Protein AF-A0A6A4EKQ7-F1 (afdb_monomer_lite)

pLDDT: mean 71.99, std 11.79, range [39.44, 92.56]

Radius of gyration: 34.81 Å; chains: 1; bounding box: 47×63×86 Å

Structure (mmCIF, N/CA/C/O backbone):
data_AF-A0A6A4EKQ7-F1
#
_entry.id   AF-A0A6A4EKQ7-F1
#
loop_
_atom_site.group_PDB
_atom_site.id
_atom_site.type_symbol
_atom_site.label_atom_id
_atom_site.label_alt_id
_atom_site.label_comp_id
_atom_site.label_asym_id
_atom_site.label_entity_id
_atom_site.label_seq_id
_atom_site.pdbx_PDB_ins_code
_atom_site.Cartn_x
_atom_site.Cartn_y
_atom_site.Cartn_z
_atom_site.occupancy
_atom_site.B_iso_or_equiv
_atom_site.auth_seq_id
_atom_site.auth_comp_id
_atom_site.auth_asym_id
_atom_site.auth_atom_id
_atom_site.pdbx_PDB_model_num
ATOM 1 N N . MET A 1 1 ? -14.534 32.050 13.304 1.00 39.44 1 MET A N 1
ATOM 2 C CA . MET A 1 1 ? -14.499 32.635 14.660 1.00 39.44 1 MET A CA 1
ATOM 3 C C . MET A 1 1 ? -13.058 32.589 15.136 1.00 39.44 1 MET A C 1
ATOM 5 O O . MET A 1 1 ? -12.556 31.514 15.428 1.00 39.44 1 MET A O 1
ATOM 9 N N . SER A 1 2 ? -12.363 33.721 15.062 1.00 47.56 2 SER A N 1
ATOM 10 C CA . SER A 1 2 ? -10.956 33.872 15.442 1.00 47.56 2 SER A CA 1
ATOM 11 C C . SER A 1 2 ? -10.826 33.882 16.966 1.00 47.56 2 SER A C 1
ATOM 13 O O . SER A 1 2 ? -11.254 34.838 17.610 1.00 47.56 2 SER A O 1
ATOM 15 N N . GLY A 1 3 ? -10.262 32.824 17.548 1.00 56.47 3 GLY A N 1
ATOM 16 C CA . GLY A 1 3 ? -9.860 32.819 18.955 1.00 56.47 3 GLY A CA 1
ATOM 17 C C . GLY A 1 3 ? -8.590 33.647 19.123 1.00 56.47 3 GLY A C 1
ATOM 18 O O . GLY A 1 3 ? -7.497 33.109 19.001 1.00 56.47 3 GLY A O 1
ATOM 19 N N . GLY A 1 4 ? -8.733 34.959 19.313 1.00 63.91 4 GLY A N 1
ATOM 20 C CA . GLY A 1 4 ? -7.606 35.851 19.578 1.00 63.91 4 GLY A CA 1
ATOM 21 C C . GLY A 1 4 ? -7.206 35.791 21.049 1.00 63.91 4 GLY A C 1
ATOM 22 O O . GLY A 1 4 ? -8.045 35.993 21.925 1.00 63.91 4 GLY A O 1
ATOM 23 N N . TYR A 1 5 ? -5.936 35.504 21.316 1.00 72.00 5 TYR A N 1
ATOM 24 C CA . TYR A 1 5 ? -5.303 35.732 22.615 1.00 72.00 5 TYR A CA 1
ATOM 25 C C . TYR A 1 5 ? -5.123 37.242 22.836 1.00 72.00 5 TYR A C 1
ATOM 27 O O . TYR A 1 5 ? -4.868 37.985 21.886 1.00 72.00 5 TYR A O 1
ATOM 35 N N . ARG A 1 6 ? -5.295 37.700 24.081 1.00 79.69 6 ARG A N 1
ATOM 36 C CA . ARG A 1 6 ? -4.985 39.084 24.468 1.00 79.69 6 ARG A CA 1
ATOM 37 C C . ARG A 1 6 ? -3.474 39.227 24.583 1.00 79.69 6 ARG A C 1
ATOM 39 O O . ARG A 1 6 ? -2.830 38.301 25.067 1.00 79.69 6 ARG A O 1
ATOM 46 N N . LEU A 1 7 ? -2.943 40.349 24.111 1.00 82.25 7 LEU A N 1
ATOM 47 C CA . LEU A 1 7 ? -1.526 40.673 24.207 1.00 82.25 7 LEU A CA 1
ATOM 48 C C . LEU A 1 7 ? -1.330 41.829 25.191 1.00 82.25 7 LEU A C 1
ATOM 50 O O . LEU A 1 7 ? -2.193 42.709 25.256 1.00 82.25 7 LEU A O 1
ATOM 54 N N . ASP A 1 8 ? -0.235 41.814 25.939 1.00 83.62 8 ASP A N 1
ATOM 55 C CA . ASP A 1 8 ? 0.185 42.901 26.820 1.00 83.62 8 ASP A CA 1
ATOM 56 C C . ASP A 1 8 ? 0.928 44.008 26.046 1.00 83.62 8 ASP A C 1
ATOM 58 O O . ASP A 1 8 ? 0.951 44.049 24.812 1.00 83.62 8 ASP A O 1
ATOM 62 N N . SER A 1 9 ? 1.461 44.989 26.777 1.00 85.31 9 SER A N 1
ATOM 63 C CA . SER A 1 9 ? 2.084 46.186 26.188 1.00 85.31 9 SER A CA 1
ATOM 64 C C . SER A 1 9 ? 3.439 45.897 25.530 1.00 85.31 9 SER A C 1
ATOM 66 O O . SER A 1 9 ? 3.904 46.684 24.707 1.00 85.31 9 SER A O 1
ATOM 68 N N . ASP A 1 10 ? 4.054 44.778 25.889 1.00 87.00 10 ASP A N 1
ATOM 69 C CA . ASP A 1 10 ? 5.262 44.187 25.328 1.00 87.00 10 ASP A CA 1
ATOM 70 C C . ASP A 1 10 ? 4.970 43.241 24.150 1.00 87.00 10 ASP A C 1
ATOM 72 O O . ASP A 1 10 ? 5.880 42.917 23.386 1.00 87.00 10 ASP A O 1
ATOM 76 N N . GLY A 1 11 ? 3.696 42.911 23.912 1.00 82.25 11 GLY A N 1
ATOM 77 C CA . GLY A 1 11 ? 3.247 42.098 22.783 1.00 82.25 11 GLY A CA 1
ATOM 78 C C . GLY A 1 11 ? 3.276 40.595 23.054 1.00 82.25 11 GLY A C 1
ATOM 79 O O . GLY A 1 11 ? 3.077 39.811 22.122 1.00 82.25 11 GLY A O 1
ATOM 80 N N . ASP A 1 12 ? 3.484 40.200 24.305 1.00 83.25 12 ASP A N 1
ATOM 81 C CA . ASP A 1 12 ? 3.359 38.839 24.795 1.00 83.25 12 ASP A CA 1
ATOM 82 C C . ASP A 1 12 ? 1.903 38.529 25.158 1.00 83.25 12 ASP A C 1
ATOM 84 O O . ASP A 1 12 ? 1.052 39.405 25.273 1.00 83.25 12 ASP A O 1
ATOM 88 N N . VAL A 1 13 ? 1.559 37.245 25.275 1.00 82.50 13 VAL A N 1
ATOM 89 C CA . VAL A 1 13 ? 0.184 36.830 25.591 1.00 82.50 13 VAL A CA 1
ATOM 90 C C . VAL A 1 13 ? -0.130 37.089 27.064 1.00 82.50 13 VAL A C 1
ATOM 92 O O . VAL A 1 13 ? 0.513 36.513 27.942 1.00 82.50 13 VAL A O 1
ATOM 95 N N . GLU A 1 14 ? -1.197 37.847 27.338 1.00 78.00 14 GLU A N 1
ATOM 96 C CA . GLU A 1 14 ? -1.715 38.055 28.693 1.00 78.00 14 GLU A CA 1
ATOM 97 C C . GLU A 1 14 ? -2.136 36.710 29.317 1.00 78.00 14 GLU A C 1
ATOM 99 O O . GLU A 1 14 ? -3.164 36.116 28.972 1.00 78.00 14 GLU A O 1
ATOM 104 N N . MET A 1 15 ? -1.363 36.231 30.295 1.00 75.94 15 MET A N 1
ATOM 105 C CA . MET A 1 15 ? -1.654 35.012 31.054 1.00 75.94 15 MET A CA 1
ATOM 106 C C . MET A 1 15 ? -2.659 35.313 32.174 1.00 75.94 15 MET A C 1
ATOM 108 O O . MET A 1 15 ? -2.297 35.466 33.337 1.00 75.94 15 MET A O 1
ATOM 112 N N . SER A 1 16 ? -3.951 35.400 31.842 1.00 69.94 16 SER A N 1
ATOM 113 C CA . SER A 1 16 ? -5.014 35.719 32.817 1.0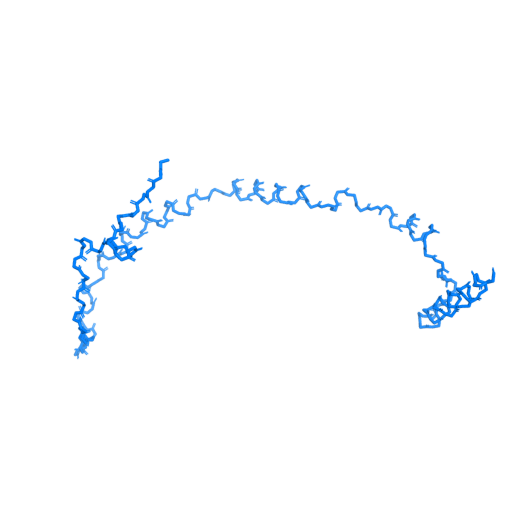0 69.94 16 SER A CA 1
ATOM 114 C C . SER A 1 16 ? -5.268 34.623 33.869 1.00 69.94 16 SER A C 1
ATOM 116 O O . SER A 1 16 ? -6.055 34.832 34.792 1.00 69.94 16 SER A O 1
ATOM 118 N N . PHE A 1 17 ? -4.639 33.450 33.737 1.00 68.31 17 PHE A N 1
ATOM 119 C CA . PHE A 1 17 ? -4.817 32.316 34.642 1.00 68.31 17 PHE A CA 1
ATOM 120 C C . PHE A 1 17 ? -3.519 32.019 35.402 1.00 68.31 17 PHE A C 1
A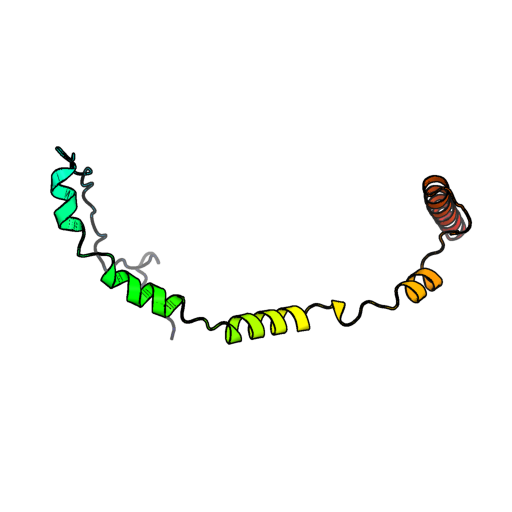TOM 122 O O . PHE A 1 17 ? -2.482 31.831 34.762 1.00 68.31 17 PHE A O 1
ATOM 129 N N . PRO A 1 18 ? -3.551 31.923 36.747 1.00 72.06 18 PRO A N 1
ATOM 130 C CA . PRO A 1 18 ? -2.387 31.477 37.502 1.00 72.06 18 PRO A CA 1
ATOM 131 C C . PRO A 1 18 ? -2.016 30.061 37.048 1.00 72.06 18 PRO A C 1
ATOM 133 O O . PRO A 1 18 ? -2.882 29.187 36.937 1.00 72.06 18 PRO A O 1
ATOM 136 N N . GLN A 1 19 ? -0.733 29.836 36.760 1.00 69.94 19 GLN A N 1
ATOM 137 C CA . GLN A 1 19 ? -0.252 28.514 36.367 1.00 69.94 19 GLN A CA 1
ATOM 138 C C . GLN A 1 19 ? -0.564 27.508 37.490 1.00 69.94 19 GLN A C 1
ATOM 140 O O . GLN A 1 19 ? -0.271 27.794 38.655 1.00 69.94 19 GLN A O 1
ATOM 145 N N . PRO A 1 20 ? -1.170 26.344 37.186 1.00 74.25 20 PRO A N 1
ATOM 146 C CA . PRO A 1 20 ? -1.439 25.338 38.201 1.00 74.25 20 PRO A CA 1
ATOM 147 C C . PRO A 1 20 ? -0.116 24.827 38.774 1.00 74.25 20 PRO A C 1
ATOM 149 O O . PRO A 1 20 ? 0.718 24.271 38.058 1.00 74.25 20 PRO A O 1
ATOM 152 N N . VAL A 1 21 ? 0.067 25.012 40.079 1.00 76.50 21 VAL A N 1
ATOM 153 C CA . VAL A 1 21 ? 1.211 24.470 40.811 1.00 76.50 21 VAL A CA 1
ATOM 154 C C . VAL A 1 21 ? 0.909 23.012 41.136 1.00 76.50 21 VAL A C 1
ATOM 156 O O . VAL A 1 21 ? -0.009 22.712 41.898 1.00 76.50 21 VAL A O 1
ATOM 159 N N . TYR A 1 22 ? 1.671 22.099 40.540 1.00 69.44 22 TYR A N 1
ATOM 160 C CA . TYR A 1 22 ? 1.609 20.681 40.873 1.00 69.44 22 TYR A CA 1
ATOM 161 C C . TYR A 1 22 ? 2.616 20.382 41.978 1.00 69.44 22 TYR A C 1
ATOM 163 O O . TYR A 1 22 ? 3.824 20.509 41.785 1.00 69.44 22 TYR A O 1
ATOM 171 N N . GLU A 1 23 ? 2.127 19.944 43.131 1.00 74.88 23 GLU A N 1
ATOM 172 C CA . GLU A 1 23 ? 2.988 19.331 44.135 1.00 74.88 23 GLU A CA 1
ATOM 173 C C . GLU A 1 23 ? 3.382 17.927 43.667 1.00 74.88 23 GLU A C 1
ATOM 175 O O . GLU A 1 23 ? 2.539 17.127 43.244 1.00 74.88 23 GLU A O 1
ATOM 180 N N . PHE A 1 24 ? 4.677 17.612 43.735 1.00 63.78 24 PHE A N 1
ATOM 181 C CA . PHE A 1 24 ? 5.175 16.282 43.403 1.00 63.78 24 PHE A CA 1
ATOM 182 C C . PHE A 1 24 ? 4.753 15.291 44.495 1.00 63.78 24 PHE A C 1
ATOM 184 O O . PHE A 1 24 ? 5.455 15.067 45.482 1.00 63.78 24 PHE A O 1
ATOM 191 N N . ILE A 1 25 ? 3.578 14.689 44.325 1.00 71.81 25 ILE A N 1
ATOM 192 C CA . ILE A 1 25 ? 3.117 13.603 45.184 1.00 71.81 25 ILE A CA 1
ATOM 193 C C . ILE A 1 25 ? 3.924 12.342 44.877 1.00 71.81 25 ILE A C 1
ATOM 195 O O . ILE A 1 25 ? 3.795 11.720 43.822 1.00 71.81 25 ILE A O 1
ATOM 199 N N . THR A 1 26 ? 4.786 11.950 45.815 1.00 68.38 26 THR A N 1
ATOM 200 C CA . THR A 1 26 ? 5.488 10.667 45.717 1.00 68.38 26 THR A CA 1
ATOM 201 C C . THR A 1 26 ? 4.480 9.520 45.706 1.00 68.38 26 THR A C 1
ATOM 203 O O . THR A 1 26 ? 3.503 9.519 46.459 1.00 68.38 26 THR A O 1
ATOM 206 N N . ALA A 1 27 ? 4.709 8.535 44.832 1.00 68.88 27 ALA A N 1
ATOM 207 C CA . ALA A 1 27 ? 3.835 7.375 44.726 1.00 68.88 27 ALA A CA 1
ATOM 208 C C . ALA A 1 27 ? 3.697 6.693 46.106 1.00 68.88 27 ALA A C 1
ATOM 210 O O . ALA A 1 27 ? 4.714 6.380 46.738 1.00 68.88 27 ALA A O 1
ATOM 211 N N . PRO A 1 28 ? 2.468 6.458 46.603 1.00 67.44 28 PRO A N 1
ATOM 212 C CA . PRO A 1 28 ? 2.270 5.878 47.921 1.00 67.44 28 PRO A CA 1
ATOM 213 C C . PRO A 1 28 ? 2.891 4.480 47.974 1.00 67.44 28 PRO A C 1
ATOM 215 O O . PRO A 1 28 ? 2.596 3.612 47.152 1.00 67.44 28 PRO A O 1
ATOM 218 N N . LYS A 1 29 ? 3.755 4.246 48.966 1.00 72.19 29 LYS A N 1
ATOM 219 C CA . LYS A 1 29 ? 4.395 2.941 49.170 1.00 72.19 29 LYS A CA 1
ATOM 220 C C . LYS A 1 29 ? 3.338 1.925 49.613 1.00 72.19 29 LYS A C 1
ATOM 222 O O . LYS A 1 29 ? 2.833 1.986 50.736 1.00 72.19 29 LYS A O 1
ATOM 227 N N . LEU A 1 30 ? 2.991 0.992 48.729 1.00 64.00 30 LEU A N 1
ATOM 228 C CA . LEU A 1 30 ? 2.021 -0.068 49.005 1.00 64.00 30 LEU A CA 1
ATOM 229 C C . LEU A 1 30 ? 2.625 -1.087 49.983 1.00 64.00 30 LEU A C 1
ATOM 231 O O . LEU A 1 30 ? 3.570 -1.792 49.647 1.00 64.00 30 LEU A O 1
ATOM 235 N N . LYS A 1 31 ? 2.078 -1.169 51.204 1.00 66.50 31 LYS A N 1
ATOM 236 C CA . LYS A 1 31 ? 2.549 -2.102 52.250 1.00 66.50 31 LYS A CA 1
ATOM 237 C C . LYS A 1 31 ? 2.058 -3.542 52.057 1.00 66.50 31 LYS A C 1
ATOM 239 O O . LYS A 1 31 ? 2.676 -4.466 52.568 1.00 66.50 31 LYS A O 1
ATOM 244 N N . SER A 1 32 ? 0.956 -3.747 51.336 1.00 61.06 32 SER A N 1
ATOM 245 C CA . SER A 1 32 ? 0.463 -5.074 50.962 1.00 61.06 32 SER A CA 1
ATOM 246 C C . SER A 1 32 ? -0.533 -4.980 49.808 1.00 61.06 32 SER A C 1
ATOM 248 O O . SER A 1 32 ? -1.356 -4.064 49.733 1.00 61.06 32 SER A O 1
ATOM 250 N N . TRP A 1 33 ? -0.474 -5.959 48.905 1.00 58.38 33 TRP A N 1
ATOM 251 C CA . TRP A 1 33 ? -1.348 -6.048 47.729 1.00 58.38 33 TRP A CA 1
ATOM 252 C C . TRP A 1 33 ? -2.812 -6.370 48.075 1.00 58.38 33 TRP A C 1
ATOM 254 O O . TRP A 1 33 ? -3.692 -6.304 47.221 1.00 58.38 33 TRP A O 1
ATOM 264 N N . THR A 1 34 ? -3.113 -6.642 49.345 1.00 53.84 34 THR A N 1
ATOM 265 C CA . THR A 1 34 ? -4.431 -7.088 49.811 1.00 53.84 34 THR A CA 1
ATOM 266 C C . THR A 1 34 ? -5.492 -5.974 49.813 1.00 53.84 34 THR A C 1
ATOM 268 O O . THR A 1 34 ? -6.685 -6.267 49.800 1.00 53.84 34 THR A O 1
ATOM 271 N N . LYS A 1 35 ? -5.095 -4.690 49.748 1.00 53.84 35 LYS A N 1
ATOM 272 C CA . LYS A 1 35 ? -6.018 -3.534 49.665 1.00 53.84 35 LYS A CA 1
ATOM 273 C C . LYS A 1 35 ? -6.270 -2.993 48.252 1.00 53.84 35 LYS A C 1
ATOM 275 O O . LYS A 1 35 ? -7.183 -2.190 48.079 1.00 53.84 35 LYS A O 1
ATOM 280 N N . LEU A 1 36 ? -5.553 -3.463 47.227 1.00 52.59 36 LEU A N 1
ATOM 281 C CA . LEU A 1 36 ? -5.836 -3.089 45.827 1.00 52.59 36 LEU A CA 1
ATOM 282 C C . LEU A 1 36 ? -7.156 -3.682 45.311 1.00 52.59 36 LEU A C 1
ATOM 284 O O . LEU A 1 36 ? -7.719 -3.224 44.321 1.00 52.59 36 LEU A O 1
ATOM 288 N N . CYS A 1 37 ? -7.702 -4.653 46.037 1.00 52.28 37 CYS A N 1
ATOM 289 C CA . CYS A 1 37 ? -9.000 -5.255 45.783 1.00 52.28 37 CYS A CA 1
ATOM 290 C C . CYS A 1 37 ? -10.170 -4.258 45.869 1.00 52.28 37 CYS A C 1
ATOM 292 O O . CYS A 1 37 ? -11.177 -4.463 45.198 1.00 52.28 37 CYS A O 1
ATOM 294 N N . VAL A 1 38 ? -10.037 -3.175 46.647 1.00 50.88 38 VAL A N 1
ATOM 295 C CA . VAL A 1 38 ? -11.076 -2.134 46.781 1.00 50.88 38 VAL A CA 1
ATOM 296 C C . VAL A 1 38 ? -11.086 -1.179 45.574 1.00 50.88 38 VAL A C 1
ATOM 298 O O . VAL A 1 38 ? -12.097 -0.547 45.290 1.00 50.88 38 VAL A O 1
ATOM 301 N N . LEU A 1 39 ? -10.014 -1.150 44.773 1.00 51.56 39 LEU A N 1
ATOM 302 C CA . LEU A 1 39 ? -9.962 -0.420 43.499 1.00 51.56 39 LEU A CA 1
ATOM 303 C C . LEU A 1 39 ? -10.478 -1.241 42.302 1.00 51.56 39 LEU A C 1
ATOM 305 O O . LEU A 1 39 ? -10.458 -0.756 41.171 1.00 51.56 39 LEU A O 1
ATOM 309 N N . ARG A 1 40 ? -11.000 -2.459 42.518 1.00 53.75 40 ARG A N 1
ATOM 310 C CA . ARG A 1 40 ? -11.493 -3.334 41.435 1.00 53.75 40 ARG A CA 1
ATOM 311 C C . ARG A 1 40 ? -12.850 -2.942 40.835 1.00 53.75 40 ARG A C 1
ATOM 313 O O . ARG A 1 40 ? -13.337 -3.655 39.965 1.00 53.75 40 ARG A O 1
ATOM 320 N N . GLY A 1 41 ? -13.458 -1.830 41.253 1.00 54.50 41 GLY A N 1
ATOM 321 C CA . GLY A 1 41 ? -14.832 -1.486 40.853 1.00 54.50 41 GLY A CA 1
ATOM 322 C C . GLY A 1 41 ? -15.042 -0.201 40.046 1.00 54.50 41 GLY A C 1
ATOM 323 O O . GLY A 1 41 ? -16.115 -0.046 39.471 1.00 54.50 41 GLY A O 1
ATOM 324 N N . LEU A 1 42 ? -14.085 0.735 39.995 1.00 57.09 42 LEU A N 1
ATOM 325 C CA . LEU A 1 42 ? -14.403 2.137 39.647 1.00 57.09 42 LEU A CA 1
ATOM 326 C C . LEU A 1 42 ? -13.759 2.784 38.402 1.00 57.09 42 LEU A C 1
ATOM 328 O O . LEU A 1 42 ? -14.243 3.850 38.025 1.00 57.09 42 LEU A O 1
ATOM 332 N N . PRO A 1 43 ? -12.785 2.199 37.679 1.00 57.47 43 PRO A N 1
ATOM 333 C CA . PRO A 1 43 ? -12.378 2.773 36.393 1.00 57.47 43 PRO A CA 1
ATOM 334 C C . PRO A 1 43 ? -13.012 2.089 35.175 1.00 57.47 43 PRO A C 1
ATOM 336 O O . PRO A 1 43 ? -13.298 2.766 34.196 1.00 57.47 43 PRO A O 1
ATOM 339 N N . ARG A 1 44 ? -13.270 0.773 35.201 1.00 57.53 44 ARG A N 1
ATOM 340 C CA . ARG A 1 44 ? -13.558 0.010 33.968 1.00 57.53 44 ARG A CA 1
ATOM 341 C C . ARG A 1 44 ? -14.838 0.466 33.246 1.00 57.53 44 ARG A C 1
ATOM 343 O O . ARG A 1 44 ? -14.771 0.822 32.075 1.00 57.53 44 ARG A O 1
ATOM 350 N N . LYS A 1 45 ? -15.952 0.613 33.975 1.00 62.28 45 LYS A N 1
ATOM 351 C CA . LYS A 1 45 ? -17.242 1.061 33.409 1.00 62.28 45 LYS A CA 1
ATOM 352 C C . LYS A 1 45 ? -17.199 2.462 32.786 1.00 62.28 45 LYS A C 1
ATOM 354 O O . LYS A 1 45 ? -17.919 2.737 31.836 1.00 62.28 45 LYS A O 1
ATOM 359 N N . ARG A 1 46 ? -16.354 3.364 33.306 1.00 63.06 46 ARG A N 1
ATOM 360 C CA . ARG A 1 46 ? -16.232 4.741 32.789 1.00 63.06 46 ARG A CA 1
ATOM 361 C C . ARG A 1 46 ? -15.537 4.800 31.431 1.00 63.06 46 ARG A C 1
ATOM 363 O O . ARG A 1 46 ? -15.772 5.736 30.671 1.00 63.06 46 ARG A O 1
ATOM 370 N N . TYR A 1 47 ? -14.668 3.835 31.142 1.00 61.28 47 TYR A N 1
ATOM 371 C CA . TYR A 1 47 ? -13.936 3.782 29.880 1.00 61.28 47 TYR A CA 1
ATOM 372 C C . TYR A 1 47 ? -14.624 2.898 28.839 1.00 61.28 47 TYR A C 1
ATOM 374 O O . TYR A 1 47 ? -14.412 3.130 27.659 1.00 61.28 47 TYR A O 1
ATOM 382 N N . GLU A 1 48 ? -15.488 1.962 29.240 1.00 69.75 48 GLU A N 1
ATOM 383 C CA . GLU A 1 48 ? -16.250 1.106 28.316 1.00 69.75 48 GLU A CA 1
ATOM 384 C C . GLU A 1 48 ? -17.100 1.918 27.332 1.00 69.75 48 GLU A C 1
ATOM 386 O O . GLU A 1 48 ? -17.026 1.672 26.134 1.00 69.75 48 GLU A O 1
ATOM 391 N N . VAL A 1 49 ? -17.818 2.942 27.805 1.00 71.44 49 VAL A N 1
ATOM 392 C CA . VAL A 1 49 ? -18.633 3.811 26.936 1.00 71.44 49 VAL A CA 1
ATOM 393 C C . VAL A 1 49 ? -17.759 4.601 25.961 1.00 71.44 49 VAL A C 1
ATOM 395 O O . VAL A 1 49 ? -18.020 4.600 24.767 1.00 71.44 49 VAL A O 1
ATOM 398 N N . LYS A 1 50 ? -16.657 5.194 26.439 1.00 71.50 50 LYS A N 1
ATOM 399 C CA . LYS A 1 50 ? -15.720 5.941 25.580 1.00 71.50 50 LYS A CA 1
ATOM 400 C C . LYS A 1 50 ? -15.026 5.054 24.547 1.00 71.50 50 LYS A C 1
ATOM 402 O O . LYS A 1 50 ? -14.678 5.528 23.470 1.00 71.50 50 LYS A O 1
ATOM 407 N N . ILE A 1 51 ? -14.763 3.793 24.890 1.00 69.19 51 ILE A N 1
ATOM 408 C CA . ILE A 1 51 ? -14.185 2.811 23.970 1.00 69.19 51 ILE A CA 1
ATOM 409 C C . ILE A 1 51 ? -15.244 2.386 22.954 1.00 69.19 51 ILE A C 1
ATOM 411 O O . ILE A 1 51 ? -14.946 2.382 21.771 1.00 69.19 51 ILE A O 1
ATOM 415 N N . ALA A 1 52 ? -16.477 2.111 23.382 1.00 70.31 52 ALA A N 1
ATOM 416 C CA . ALA A 1 52 ? -17.578 1.771 22.485 1.00 70.31 52 ALA A CA 1
ATOM 417 C C . ALA A 1 52 ? -17.908 2.913 21.510 1.00 70.31 52 ALA A C 1
ATOM 419 O O . ALA A 1 52 ? -18.063 2.654 20.329 1.00 70.31 52 ALA A O 1
ATOM 420 N N . GLU A 1 53 ? -17.927 4.170 21.965 1.00 70.75 53 GLU A N 1
ATOM 421 C CA . GLU A 1 53 ? -18.122 5.350 21.108 1.00 70.75 53 GLU A CA 1
ATOM 422 C C . GLU A 1 53 ? -16.993 5.521 20.081 1.00 70.75 53 GLU A C 1
ATOM 424 O O . GLU A 1 53 ? -17.251 5.857 18.930 1.00 70.75 53 GLU A O 1
ATOM 429 N N . ARG A 1 54 ? -15.734 5.273 20.471 1.00 67.25 54 ARG A N 1
ATOM 430 C CA . ARG A 1 54 ? -14.575 5.362 19.559 1.00 67.25 54 ARG A CA 1
ATOM 431 C C . ARG A 1 54 ? -14.447 4.168 18.619 1.00 67.25 54 ARG A C 1
ATOM 433 O O . ARG A 1 54 ? -13.889 4.310 17.538 1.00 67.25 54 ARG A O 1
ATOM 440 N N . CYS A 1 55 ? -14.912 3.001 19.050 1.00 67.94 55 CYS A N 1
ATOM 441 C CA . CYS A 1 55 ? -14.897 1.754 18.295 1.00 67.94 55 CYS A CA 1
ATOM 442 C C . CYS A 1 55 ? -16.246 1.465 17.627 1.00 67.94 55 CYS A C 1
ATOM 444 O O . CYS A 1 55 ? -16.417 0.369 17.103 1.00 67.94 55 CYS A O 1
ATOM 446 N N . ALA A 1 56 ? -17.173 2.428 17.596 1.00 72.88 56 ALA A N 1
ATOM 447 C CA . ALA A 1 56 ? -18.424 2.371 16.837 1.00 72.88 56 ALA A CA 1
ATOM 448 C C . ALA A 1 56 ? -18.179 2.479 15.320 1.00 72.88 56 ALA A C 1
ATOM 450 O O . ALA A 1 56 ? -18.963 3.087 14.603 1.00 72.88 56 ALA A O 1
ATOM 451 N N . VAL A 1 57 ? -17.064 1.925 14.845 1.00 75.12 57 VAL A N 1
ATOM 452 C CA . VAL A 1 57 ? -16.778 1.761 13.430 1.00 75.12 57 VAL A CA 1
ATOM 453 C C . VAL A 1 57 ? -17.360 0.415 13.037 1.00 75.12 57 VAL A C 1
ATOM 455 O O . VAL A 1 57 ? -16.993 -0.621 13.594 1.00 75.12 57 VAL A O 1
ATOM 458 N N . THR A 1 58 ? -18.301 0.434 12.108 1.00 81.69 58 THR A N 1
ATOM 459 C CA . THR A 1 58 ? -18.905 -0.787 11.581 1.00 81.69 58 THR A CA 1
ATOM 460 C C . THR A 1 58 ? -17.978 -1.445 10.561 1.00 81.69 58 THR A C 1
ATOM 462 O O . THR A 1 58 ? -17.240 -0.770 9.840 1.00 81.69 58 THR A O 1
ATOM 465 N N . ASP A 1 59 ? -18.051 -2.772 10.432 1.00 78.62 59 ASP A N 1
ATOM 466 C CA . ASP A 1 59 ? -17.309 -3.499 9.390 1.00 78.62 59 ASP A CA 1
ATOM 467 C C . ASP A 1 5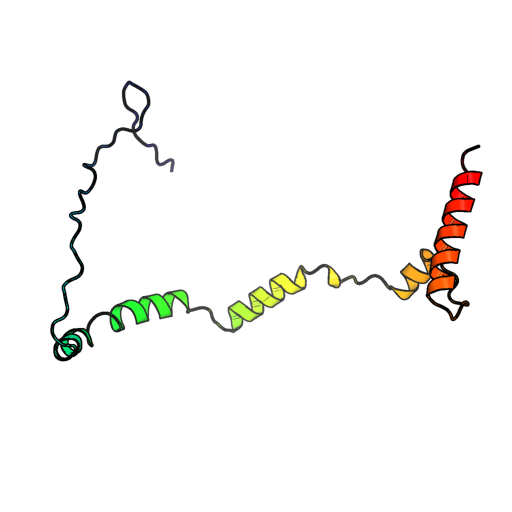9 ? -17.628 -2.959 7.984 1.00 78.62 59 ASP A C 1
ATOM 469 O O . ASP A 1 59 ? -16.760 -2.908 7.115 1.00 78.62 59 ASP A O 1
ATOM 473 N N . ALA A 1 60 ? -18.857 -2.477 7.773 1.00 84.19 60 ALA A N 1
ATOM 474 C CA . ALA A 1 60 ? -19.283 -1.851 6.526 1.00 84.19 60 ALA A CA 1
ATOM 475 C C . ALA A 1 60 ? -18.522 -0.547 6.224 1.00 84.19 60 ALA A C 1
ATOM 477 O O . ALA A 1 60 ? -18.129 -0.321 5.080 1.00 84.19 60 ALA A O 1
ATOM 478 N N . GLU A 1 61 ? -18.272 0.293 7.232 1.00 85.38 61 GLU A N 1
ATOM 479 C CA . GLU A 1 61 ? -17.491 1.527 7.083 1.00 85.38 61 GLU A CA 1
ATOM 480 C C . GLU A 1 61 ? -16.020 1.231 6.782 1.00 85.38 61 GLU A C 1
ATOM 482 O O . GLU A 1 61 ? -15.432 1.878 5.915 1.00 85.38 61 GLU A O 1
ATOM 487 N N . LEU A 1 62 ? -15.439 0.214 7.430 1.00 85.56 62 LEU A N 1
ATOM 488 C CA . LEU A 1 62 ? -14.074 -0.233 7.140 1.00 85.56 62 LEU A CA 1
ATOM 489 C C . LEU A 1 62 ? -13.945 -0.747 5.705 1.00 85.56 62 LEU A C 1
ATOM 491 O O . LEU A 1 62 ? -13.027 -0.350 4.990 1.00 85.56 62 LEU A O 1
ATOM 495 N N . VAL A 1 63 ? -14.872 -1.601 5.265 1.00 88.50 63 VAL A N 1
ATOM 496 C CA . VAL A 1 63 ? -14.879 -2.141 3.898 1.00 88.50 63 VAL A CA 1
ATOM 497 C C . VAL A 1 63 ? -15.063 -1.027 2.869 1.00 88.50 63 VAL A C 1
ATOM 499 O O . VAL A 1 63 ? -14.371 -1.023 1.851 1.00 88.50 63 VAL A O 1
ATOM 502 N N . ASN A 1 64 ? -15.944 -0.061 3.134 1.00 87.69 64 ASN A N 1
ATOM 503 C CA . ASN A 1 64 ? -16.163 1.071 2.240 1.00 87.69 64 ASN A CA 1
ATOM 504 C C . ASN A 1 64 ? -14.919 1.971 2.136 1.00 87.69 64 ASN A C 1
ATOM 506 O O . ASN A 1 64 ? -14.536 2.365 1.038 1.00 87.69 64 ASN A O 1
ATOM 510 N N . GLU A 1 65 ? -14.234 2.238 3.250 1.00 85.44 65 GLU A N 1
ATOM 511 C CA . GLU A 1 65 ? -12.992 3.019 3.259 1.00 85.44 65 GLU A CA 1
ATOM 512 C C . GLU A 1 65 ? -11.838 2.279 2.563 1.00 85.44 65 GLU A C 1
ATOM 514 O O . GLU A 1 65 ? -11.074 2.883 1.806 1.00 85.44 65 GLU A O 1
ATOM 519 N N . VAL A 1 66 ? -11.730 0.959 2.750 1.00 85.44 66 VAL A N 1
ATOM 520 C CA . VAL A 1 66 ? -10.774 0.119 2.013 1.00 85.44 66 VAL A CA 1
ATOM 521 C C . VAL A 1 66 ? -11.067 0.171 0.517 1.00 85.44 66 VAL A C 1
ATOM 523 O O . VAL A 1 66 ? -10.154 0.430 -0.264 1.00 85.44 66 VAL A O 1
ATOM 526 N N . MET A 1 67 ? -12.326 0.003 0.103 1.00 83.06 67 MET A N 1
ATOM 527 C CA . MET A 1 67 ? -12.703 0.116 -1.306 1.00 83.06 67 MET A CA 1
ATOM 528 C C . MET A 1 67 ? -12.418 1.505 -1.873 1.00 83.06 67 MET A C 1
ATOM 530 O O . MET A 1 67 ? -11.887 1.597 -2.974 1.00 83.06 67 MET A O 1
ATOM 534 N N . ASN A 1 68 ? -12.701 2.575 -1.131 1.00 84.88 68 ASN A N 1
ATOM 535 C CA . ASN A 1 68 ? -12.420 3.947 -1.548 1.00 84.88 68 ASN A CA 1
ATOM 536 C C . ASN A 1 68 ? -10.910 4.210 -1.720 1.00 84.88 68 ASN A C 1
ATOM 538 O O . ASN A 1 68 ? -10.480 4.897 -2.646 1.00 84.88 68 ASN A O 1
ATOM 542 N N . ARG A 1 69 ? -10.063 3.636 -0.861 1.00 82.38 69 ARG A N 1
ATOM 543 C CA . ARG A 1 69 ? -8.600 3.736 -1.009 1.00 82.38 69 ARG A CA 1
ATOM 544 C C . ARG A 1 69 ? -8.073 2.880 -2.154 1.00 82.38 69 ARG A C 1
ATOM 546 O O . ARG A 1 69 ? -7.191 3.323 -2.888 1.00 82.38 69 ARG A O 1
ATOM 553 N N . CYS A 1 70 ? -8.609 1.674 -2.319 1.00 76.50 70 CYS A N 1
ATOM 554 C CA . CYS A 1 70 ? -8.217 0.754 -3.382 1.00 76.50 70 CYS A CA 1
ATOM 555 C C . CYS A 1 70 ? -8.706 1.209 -4.764 1.00 76.50 70 CYS A C 1
ATOM 557 O O . CYS A 1 70 ? -7.995 1.001 -5.740 1.00 76.50 70 CYS A O 1
ATOM 559 N N . SER A 1 71 ? -9.862 1.871 -4.864 1.00 67.38 71 SER A N 1
ATOM 560 C CA . SER A 1 71 ? -10.377 2.425 -6.125 1.00 67.38 71 SER A CA 1
ATOM 561 C C . SER A 1 71 ? -9.525 3.589 -6.637 1.00 67.38 71 SER A C 1
ATOM 563 O O . SER A 1 71 ? -9.345 3.741 -7.843 1.00 67.38 71 SER A O 1
ATOM 565 N N . ASN A 1 72 ? -8.932 4.365 -5.724 1.00 65.75 72 ASN A N 1
ATOM 566 C CA . ASN A 1 72 ? -7.947 5.402 -6.035 1.00 65.75 72 ASN A CA 1
ATOM 567 C C . ASN A 1 72 ? -6.536 4.845 -6.281 1.00 65.75 72 ASN A C 1
ATOM 569 O O . ASN A 1 72 ? -5.628 5.587 -6.674 1.00 65.75 72 ASN A O 1
ATOM 573 N N . PHE A 1 73 ? -6.322 3.544 -6.060 1.00 63.62 73 PHE A N 1
ATOM 574 C CA . PHE A 1 73 ? -5.060 2.914 -6.396 1.00 63.62 73 PHE A CA 1
ATOM 575 C C . PHE A 1 73 ? -4.969 2.830 -7.922 1.00 63.62 73 PHE A C 1
ATOM 577 O O . PHE A 1 73 ? -5.732 2.132 -8.587 1.00 63.62 73 PHE A O 1
ATOM 584 N N . LYS A 1 74 ? -4.003 3.558 -8.485 1.00 56.94 74 LYS A N 1
ATOM 585 C CA . LYS A 1 74 ? -3.745 3.706 -9.929 1.00 56.94 74 LYS A CA 1
ATOM 586 C C . LYS A 1 74 ? -3.499 2.385 -10.685 1.00 56.94 74 LYS A C 1
ATOM 588 O O . LYS A 1 74 ? -3.321 2.413 -11.898 1.00 56.94 74 LYS A O 1
ATOM 593 N N . ASN A 1 75 ? -3.545 1.235 -10.012 1.00 56.62 75 ASN A N 1
ATOM 594 C CA . ASN A 1 75 ? -3.483 -0.089 -10.633 1.00 56.62 75 ASN A CA 1
ATOM 595 C C . ASN A 1 75 ? -4.718 -0.442 -11.474 1.00 56.62 75 ASN A C 1
ATOM 597 O O . ASN A 1 75 ? -4.704 -1.479 -12.127 1.00 56.62 75 ASN A O 1
ATOM 601 N N . ALA A 1 76 ? -5.768 0.389 -11.511 1.00 56.31 76 ALA A N 1
ATOM 602 C CA . ALA A 1 76 ? -6.860 0.200 -12.471 1.00 56.31 76 ALA A CA 1
ATOM 603 C C . ALA A 1 76 ? -6.360 0.183 -13.931 1.00 56.31 76 ALA A C 1
ATOM 605 O O . ALA A 1 76 ? -6.963 -0.456 -14.788 1.00 56.31 76 ALA A O 1
ATOM 606 N N . HIS A 1 77 ? -5.230 0.842 -14.205 1.00 64.44 77 HIS A N 1
ATOM 607 C CA . HIS A 1 77 ? -4.538 0.759 -15.481 1.00 64.44 77 HIS A CA 1
ATOM 608 C C . HIS A 1 77 ? -3.120 0.247 -15.249 1.00 64.44 77 HIS A C 1
ATOM 610 O O . HIS A 1 77 ? -2.153 1.002 -15.318 1.00 64.44 77 HIS A O 1
ATOM 616 N N . VAL A 1 78 ? -2.985 -1.050 -14.960 1.00 66.38 78 VAL A N 1
ATOM 617 C CA . VAL A 1 78 ? -1.744 -1.732 -15.334 1.00 66.38 78 VAL A CA 1
ATOM 618 C C . VAL A 1 78 ? -1.712 -1.649 -16.864 1.00 66.38 78 VAL A C 1
ATOM 620 O O . VAL A 1 78 ? -2.581 -2.254 -17.499 1.00 66.38 78 VAL A O 1
ATOM 623 N N . PRO A 1 79 ? -0.824 -0.836 -17.476 1.00 70.31 79 PRO A N 1
ATOM 624 C CA . PRO A 1 79 ? -0.719 -0.823 -18.928 1.00 70.31 79 PRO A CA 1
ATOM 625 C C . PRO A 1 79 ? -0.413 -2.249 -19.371 1.00 70.31 79 PRO A C 1
ATOM 627 O O . PRO A 1 79 ? 0.213 -2.990 -18.617 1.00 70.31 79 PRO A O 1
ATOM 630 N N . ASP A 1 80 ? -0.856 -2.635 -20.567 1.00 80.44 80 ASP A N 1
ATOM 631 C CA . ASP A 1 80 ? -0.479 -3.921 -21.153 1.00 80.44 80 ASP A CA 1
ATOM 632 C C . ASP A 1 80 ? 1.055 -4.025 -21.128 1.00 80.44 80 ASP A C 1
ATOM 634 O O . ASP A 1 80 ? 1.749 -3.385 -21.924 1.00 80.44 80 ASP A O 1
ATOM 638 N N . LEU A 1 81 ? 1.570 -4.752 -20.130 1.00 79.00 81 LEU A N 1
ATOM 639 C CA . LEU A 1 81 ? 2.994 -4.814 -19.826 1.00 79.00 81 LEU A CA 1
ATOM 640 C C . LEU A 1 81 ? 3.710 -5.484 -20.986 1.00 79.00 81 LEU A C 1
ATOM 642 O O . LEU A 1 81 ? 4.788 -5.044 -21.371 1.00 79.00 81 LEU A O 1
ATOM 646 N N . ASP A 1 82 ? 3.065 -6.466 -21.612 1.00 79.00 82 ASP A N 1
ATOM 647 C CA . ASP A 1 82 ? 3.598 -7.138 -22.782 1.00 79.00 82 ASP A CA 1
ATOM 648 C C . ASP A 1 82 ? 3.708 -6.168 -23.960 1.00 79.00 82 ASP A C 1
ATOM 650 O O . ASP A 1 82 ? 4.721 -6.158 -24.660 1.00 79.00 82 ASP A O 1
ATOM 654 N N . ARG A 1 83 ? 2.706 -5.305 -24.182 1.00 82.44 83 ARG A N 1
ATOM 655 C CA . ARG A 1 83 ? 2.796 -4.249 -25.204 1.00 82.44 83 ARG A CA 1
ATOM 656 C C . ARG A 1 83 ? 3.873 -3.224 -24.865 1.00 82.44 83 ARG A C 1
ATOM 658 O O . ARG A 1 83 ? 4.660 -2.870 -25.738 1.00 82.44 83 ARG A O 1
ATOM 665 N N . LEU A 1 84 ? 3.938 -2.772 -23.616 1.00 82.69 84 LEU A N 1
ATOM 666 C CA . LEU A 1 84 ? 4.904 -1.773 -23.169 1.00 82.69 84 LEU A CA 1
ATOM 667 C C . LEU A 1 84 ? 6.342 -2.288 -23.293 1.00 82.69 84 LEU A C 1
ATOM 669 O O . LEU A 1 84 ? 7.207 -1.573 -23.799 1.00 82.69 84 LEU A O 1
ATOM 673 N N . PHE A 1 85 ? 6.595 -3.538 -22.905 1.00 80.44 85 PHE A N 1
ATOM 674 C CA . PHE A 1 85 ? 7.895 -4.170 -23.090 1.00 80.44 85 PHE A CA 1
ATOM 675 C C . PHE A 1 85 ? 8.201 -4.382 -24.575 1.00 80.44 85 PHE A C 1
ATOM 677 O O . PHE A 1 85 ? 9.290 -4.020 -25.003 1.00 80.44 85 PHE A O 1
ATOM 684 N N . ARG A 1 86 ? 7.253 -4.836 -25.406 1.00 78.50 86 ARG A N 1
ATOM 685 C CA . ARG A 1 86 ? 7.480 -4.931 -26.863 1.00 78.50 86 ARG A CA 1
ATOM 686 C C . ARG A 1 86 ? 7.835 -3.588 -27.510 1.00 78.50 86 ARG A C 1
ATOM 688 O O . ARG A 1 86 ? 8.682 -3.551 -28.395 1.00 78.50 86 ARG A O 1
ATOM 695 N N . GLU A 1 87 ? 7.195 -2.496 -27.095 1.00 82.12 87 GLU A N 1
ATOM 696 C CA . GLU A 1 87 ? 7.422 -1.166 -27.676 1.00 82.12 87 GLU A CA 1
ATOM 697 C C . GLU A 1 87 ? 8.684 -0.472 -27.144 1.00 82.12 87 GLU A C 1
ATOM 699 O O . GLU A 1 87 ? 9.339 0.270 -27.878 1.00 82.12 87 GLU A O 1
ATOM 704 N N . LYS A 1 88 ? 8.998 -0.635 -25.853 1.00 79.38 88 LYS A N 1
ATOM 705 C CA . LYS A 1 88 ? 10.005 0.187 -25.159 1.00 79.38 88 LYS A CA 1
ATOM 706 C C . LYS A 1 88 ? 11.246 -0.585 -24.732 1.00 79.38 88 LYS A C 1
ATOM 708 O O . LYS A 1 88 ? 12.312 0.023 -24.624 1.00 79.38 88 LYS A O 1
ATOM 713 N N . LEU A 1 89 ? 11.146 -1.893 -24.500 1.00 82.56 89 LEU A N 1
ATOM 714 C CA . LEU A 1 89 ? 12.276 -2.709 -24.069 1.00 82.56 89 LEU A CA 1
ATOM 715 C C . LEU A 1 89 ? 13.090 -3.146 -25.289 1.00 82.56 89 LEU A C 1
ATOM 717 O O . LEU A 1 89 ? 12.772 -4.118 -25.963 1.00 82.56 89 LEU A O 1
ATOM 721 N N . LYS A 1 90 ? 14.197 -2.446 -25.541 1.00 78.50 90 LYS A N 1
ATOM 722 C CA . LYS A 1 90 ? 15.157 -2.781 -26.611 1.00 78.50 90 LYS A CA 1
ATOM 723 C C . LYS A 1 90 ? 16.076 -3.965 -26.260 1.00 78.50 90 LYS A C 1
ATOM 725 O O . LYS A 1 90 ? 17.057 -4.210 -26.948 1.00 78.50 90 LYS A O 1
ATOM 730 N N . MET A 1 91 ? 15.795 -4.674 -25.169 1.00 81.94 91 MET A N 1
ATOM 731 C CA . MET A 1 91 ? 16.604 -5.789 -24.683 1.00 81.94 91 MET A CA 1
ATOM 732 C C . MET A 1 91 ? 16.373 -7.043 -25.538 1.00 81.94 91 MET A C 1
ATOM 734 O O . MET A 1 91 ? 15.234 -7.438 -25.786 1.00 81.94 91 MET A O 1
ATOM 738 N N . ILE A 1 92 ? 17.448 -7.715 -25.949 1.00 78.50 92 ILE A N 1
ATOM 739 C CA . ILE A 1 92 ? 17.370 -8.920 -26.784 1.00 78.50 92 ILE A CA 1
ATOM 740 C C . ILE A 1 92 ? 17.004 -10.138 -25.924 1.00 78.50 92 ILE A C 1
ATOM 742 O O . ILE A 1 92 ? 17.867 -10.792 -25.351 1.00 78.50 92 ILE A O 1
ATOM 746 N N . LEU A 1 93 ? 15.722 -10.503 -25.874 1.00 78.69 93 LEU A N 1
ATOM 747 C CA . LEU A 1 93 ? 15.229 -11.661 -25.104 1.00 78.69 93 LEU A CA 1
ATOM 748 C C . LEU A 1 93 ? 15.630 -13.039 -25.673 1.00 78.69 93 LEU A C 1
ATOM 750 O O . LEU A 1 93 ? 15.278 -14.053 -25.086 1.00 78.69 93 LEU A O 1
ATOM 754 N N . ARG A 1 94 ? 16.367 -13.085 -26.792 1.00 80.06 94 ARG A N 1
ATOM 755 C CA . ARG A 1 94 ? 16.904 -14.323 -27.393 1.00 80.06 94 ARG A CA 1
ATOM 756 C C . ARG A 1 94 ? 18.133 -14.879 -26.671 1.00 80.06 94 ARG A C 1
ATOM 758 O O . ARG A 1 94 ? 18.532 -16.000 -26.954 1.00 80.06 94 ARG A O 1
ATOM 765 N N . ILE A 1 95 ? 18.765 -14.075 -25.819 1.00 84.00 95 ILE A N 1
ATOM 766 C CA . ILE A 1 95 ? 19.893 -14.507 -24.995 1.00 84.00 95 ILE A CA 1
ATOM 767 C C . ILE A 1 95 ? 19.310 -15.148 -23.732 1.00 84.00 95 ILE A C 1
ATOM 769 O O . ILE A 1 95 ? 18.589 -14.478 -22.984 1.00 84.00 95 ILE A O 1
ATOM 773 N N . ASP A 1 96 ? 19.616 -16.431 -23.528 1.00 84.94 96 ASP A N 1
ATOM 774 C CA . ASP A 1 96 ? 19.132 -17.218 -22.386 1.00 84.94 96 ASP A CA 1
ATOM 775 C C . ASP A 1 96 ? 19.788 -16.784 -21.064 1.00 84.94 96 ASP A C 1
ATOM 777 O O . ASP A 1 96 ? 19.157 -16.830 -20.009 1.00 84.94 96 ASP A O 1
ATOM 781 N N . ASP A 1 97 ? 21.036 -16.313 -21.124 1.00 92.56 97 ASP A N 1
ATOM 782 C CA . ASP A 1 97 ? 21.769 -15.799 -19.968 1.00 92.56 97 ASP A CA 1
ATOM 783 C C . ASP A 1 97 ? 21.332 -14.366 -19.607 1.00 92.56 97 ASP A C 1
ATOM 785 O O . ASP A 1 97 ? 21.445 -13.424 -20.401 1.00 92.56 97 ASP A O 1
ATOM 789 N N . CYS A 1 98 ? 20.811 -14.195 -18.389 1.00 85.81 98 CYS A N 1
ATOM 790 C CA . CYS A 1 98 ? 20.270 -12.920 -17.922 1.00 85.81 98 CYS A CA 1
ATOM 791 C C . CYS A 1 98 ? 21.336 -11.821 -17.827 1.00 85.81 98 CYS A C 1
ATOM 793 O O . CYS A 1 98 ? 21.046 -10.677 -18.187 1.00 85.81 98 CYS A O 1
ATOM 795 N N . ASP A 1 99 ? 22.547 -12.156 -17.383 1.00 89.00 99 ASP A N 1
ATOM 796 C CA . ASP A 1 99 ? 23.615 -11.183 -17.160 1.00 89.00 99 ASP A CA 1
ATOM 797 C C . ASP A 1 99 ? 24.162 -10.675 -18.496 1.00 89.00 99 ASP A C 1
ATOM 799 O O . ASP A 1 99 ? 24.227 -9.465 -18.728 1.00 89.00 99 ASP A O 1
ATOM 803 N N . ALA A 1 100 ? 24.436 -11.582 -19.435 1.00 88.25 100 ALA A N 1
ATOM 804 C CA . ALA A 1 100 ? 24.838 -11.245 -20.797 1.00 88.25 100 ALA A CA 1
ATOM 805 C C . ALA A 1 100 ? 23.798 -10.354 -21.491 1.00 88.25 100 ALA A C 1
ATOM 807 O O . ALA A 1 100 ? 24.147 -9.393 -22.183 1.00 88.25 100 ALA A O 1
ATOM 808 N N . ARG A 1 101 ? 22.507 -10.622 -21.266 1.00 89.25 101 ARG A N 1
ATOM 809 C CA . ARG A 1 101 ? 21.411 -9.839 -21.842 1.00 89.25 101 ARG A CA 1
ATOM 810 C C . ARG A 1 101 ? 21.344 -8.413 -21.286 1.00 89.25 101 ARG A C 1
ATOM 812 O O . ARG A 1 101 ? 21.094 -7.471 -22.041 1.00 89.25 101 ARG A O 1
ATOM 819 N N . ILE A 1 102 ? 21.565 -8.244 -19.982 1.00 85.25 102 ILE A N 1
ATOM 820 C CA . ILE A 1 102 ? 21.621 -6.930 -19.323 1.00 85.25 102 ILE A CA 1
ATOM 821 C C . ILE A 1 102 ? 22.832 -6.141 -19.824 1.00 85.25 102 ILE A C 1
ATOM 823 O O . ILE A 1 102 ? 22.691 -4.981 -20.215 1.00 85.25 102 ILE A O 1
ATOM 827 N N . LEU A 1 103 ? 24.002 -6.777 -19.875 1.00 87.88 103 LEU A N 1
ATOM 828 C CA . LEU A 1 103 ? 25.235 -6.146 -20.340 1.00 87.88 103 LEU A CA 1
ATOM 829 C C . LEU A 1 103 ? 25.126 -5.685 -21.796 1.00 87.88 103 LEU A C 1
ATOM 831 O O . LEU A 1 103 ? 25.502 -4.555 -22.106 1.00 87.88 103 LEU A O 1
ATOM 835 N N . HIS A 1 104 ? 24.543 -6.507 -22.673 1.00 85.19 104 HIS A N 1
ATOM 836 C CA . HIS A 1 104 ? 24.314 -6.137 -24.069 1.00 85.19 104 HIS A CA 1
ATOM 837 C C . HIS A 1 104 ? 23.386 -4.924 -24.201 1.00 85.19 104 HIS A C 1
ATOM 839 O O . HIS A 1 104 ? 23.670 -4.011 -24.970 1.00 85.19 104 HIS A O 1
ATOM 845 N N . TYR A 1 105 ? 22.287 -4.886 -23.441 1.00 83.88 105 TYR A N 1
ATOM 846 C CA . TYR A 1 105 ? 21.354 -3.757 -23.454 1.00 83.88 105 TYR A CA 1
ATOM 847 C C . TYR A 1 105 ? 22.042 -2.437 -23.081 1.00 83.88 105 TYR A C 1
ATOM 849 O O . TYR A 1 105 ? 21.872 -1.432 -23.772 1.00 83.88 105 TYR A O 1
ATOM 857 N N . PHE A 1 106 ? 22.852 -2.441 -22.019 1.00 83.00 106 PHE A N 1
ATOM 858 C CA . PHE A 1 106 ? 23.587 -1.246 -21.610 1.00 83.00 106 PHE A CA 1
ATOM 859 C C . PHE A 1 106 ? 24.685 -0.868 -22.606 1.00 83.00 106 PHE A C 1
ATOM 861 O O . PHE A 1 106 ? 24.816 0.311 -22.925 1.00 83.00 106 PHE A O 1
ATOM 868 N N . ALA A 1 107 ? 25.422 -1.838 -23.148 1.00 84.44 107 ALA A N 1
ATOM 869 C CA . ALA A 1 107 ? 26.442 -1.578 -24.161 1.00 84.44 107 ALA A CA 1
ATOM 870 C C . ALA A 1 107 ? 25.843 -0.943 -25.428 1.00 84.44 107 ALA A C 1
ATOM 872 O O . ALA A 1 107 ? 26.360 0.053 -25.927 1.00 84.44 107 ALA A O 1
ATOM 873 N N . GLU A 1 108 ? 24.716 -1.466 -25.913 1.00 78.94 108 GLU A N 1
ATOM 874 C CA . GLU A 1 108 ? 24.061 -0.984 -27.131 1.00 78.94 108 GLU A CA 1
ATOM 875 C C . GLU A 1 108 ? 23.469 0.426 -26.964 1.00 78.94 108 GLU A C 1
ATOM 877 O O . GLU A 1 108 ? 23.530 1.246 -27.882 1.00 78.94 108 GLU A O 1
ATOM 882 N N . ILE A 1 109 ? 22.920 0.738 -25.786 1.00 75.62 109 ILE A N 1
ATOM 883 C CA . ILE A 1 109 ? 22.430 2.088 -25.475 1.00 75.62 109 ILE A CA 1
ATOM 884 C C . ILE A 1 109 ? 23.584 3.084 -25.396 1.00 75.62 109 ILE A C 1
ATOM 886 O O . ILE A 1 109 ? 23.475 4.168 -25.963 1.00 75.62 109 ILE A O 1
ATOM 890 N N . LEU A 1 110 ? 24.683 2.712 -24.737 1.00 68.75 110 LEU A N 1
ATOM 891 C CA . LE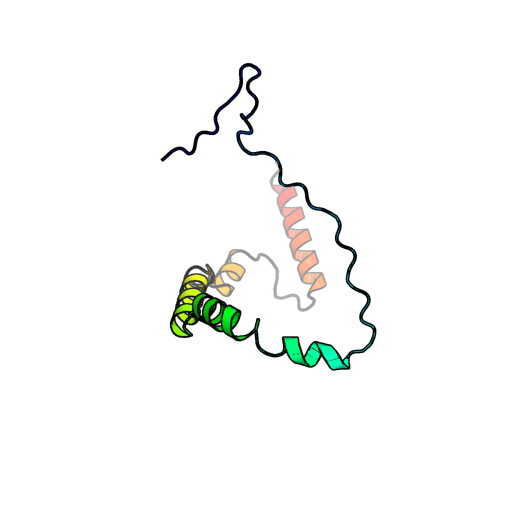U A 1 110 ? 25.850 3.579 -24.582 1.00 68.75 110 LEU A CA 1
ATOM 892 C C . LEU A 1 110 ? 26.548 3.859 -25.924 1.00 68.75 110 LEU A C 1
ATOM 894 O O . LEU A 1 110 ? 26.981 4.987 -26.156 1.00 68.75 110 LEU A O 1
ATOM 898 N N . MET A 1 111 ? 26.603 2.879 -26.834 1.00 66.56 111 MET A N 1
ATOM 899 C CA . MET A 1 111 ? 27.146 3.083 -28.184 1.00 66.56 111 MET A CA 1
ATOM 900 C C . MET A 1 111 ? 26.261 4.011 -29.028 1.00 66.56 111 MET A C 1
ATOM 902 O O . MET A 1 111 ? 26.765 4.946 -29.644 1.00 66.56 111 MET A O 1
ATOM 906 N N . LYS A 1 112 ? 24.933 3.838 -28.984 1.00 67.06 112 LYS A N 1
ATOM 907 C CA . LYS A 1 112 ? 23.991 4.695 -29.729 1.00 67.06 112 LYS A CA 1
ATOM 908 C C . LYS A 1 112 ? 23.985 6.149 -29.254 1.00 67.06 112 LYS A C 1
ATOM 910 O O . LYS A 1 112 ? 23.751 7.039 -30.062 1.00 67.06 112 LYS A O 1
ATOM 915 N N . THR A 1 113 ? 24.248 6.411 -27.972 1.00 58.22 113 THR A N 1
ATOM 916 C CA . THR A 1 113 ? 24.349 7.788 -27.456 1.00 58.22 113 THR A CA 1
ATOM 917 C C . THR A 1 113 ? 25.618 8.520 -27.891 1.00 58.22 113 THR A C 1
ATOM 919 O O . THR A 1 113 ? 25.623 9.746 -27.869 1.00 58.22 113 THR A O 1
ATOM 922 N N . ALA A 1 114 ? 26.668 7.795 -28.291 1.00 58.81 114 ALA A N 1
ATOM 923 C CA . ALA A 1 114 ? 27.917 8.386 -28.773 1.00 58.81 114 ALA A CA 1
ATOM 924 C C . ALA A 1 114 ? 27.850 8.787 -30.259 1.00 58.81 114 ALA A C 1
ATOM 926 O O . ALA A 1 114 ? 28.520 9.728 -30.671 1.00 58.81 114 ALA A O 1
ATOM 927 N N . GLU A 1 11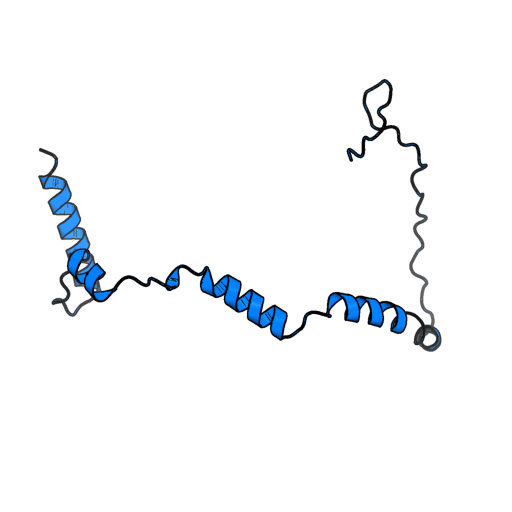5 ? 27.015 8.112 -31.054 1.00 59.72 115 GLU A N 1
ATOM 928 C CA . GLU A 1 115 ? 26.827 8.404 -32.485 1.00 59.72 115 GLU A CA 1
ATOM 929 C C . GLU A 1 115 ? 25.878 9.591 -32.742 1.00 59.72 115 GLU A C 1
ATOM 931 O O . GLU A 1 115 ? 25.899 10.175 -33.817 1.00 59.72 115 GLU A O 1
ATOM 936 N N . THR A 1 116 ? 25.050 9.981 -31.766 1.00 56.28 116 THR A N 1
ATOM 937 C CA . THR A 1 116 ? 24.090 11.101 -31.887 1.00 56.28 116 THR A CA 1
ATOM 938 C C . THR A 1 116 ? 24.619 12.455 -31.394 1.00 56.28 116 THR A C 1
ATOM 940 O O . THR A 1 116 ? 23.844 13.400 -31.259 1.00 56.28 116 THR A O 1
ATOM 943 N N . THR A 1 117 ? 25.911 12.548 -31.075 1.00 51.34 117 THR A N 1
ATOM 944 C CA . THR A 1 117 ? 26.586 13.788 -30.640 1.00 51.34 117 THR A CA 1
ATOM 945 C C . THR A 1 117 ? 27.381 14.492 -31.747 1.00 51.34 117 THR A C 1
ATOM 947 O O . THR A 1 117 ? 28.190 15.366 -31.437 1.00 51.34 117 THR A O 1
ATOM 950 N N . GLU A 1 118 ? 27.122 14.164 -33.016 1.00 43.72 118 GLU A N 1
ATOM 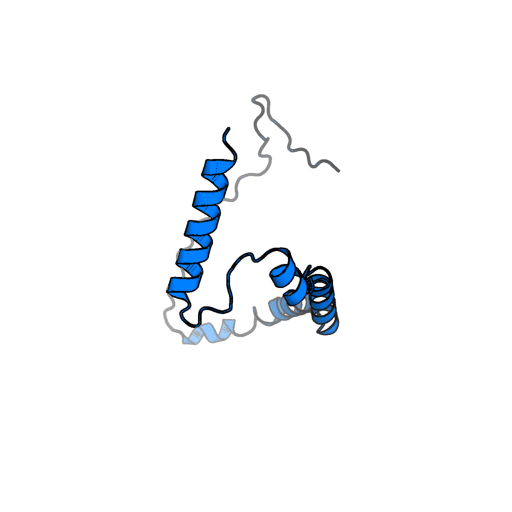951 C CA . GLU A 1 118 ? 27.554 14.945 -34.189 1.00 43.72 118 GLU A CA 1
ATOM 952 C C . GLU A 1 118 ? 26.368 15.607 -34.901 1.00 43.72 118 GLU A C 1
ATOM 954 O O . GLU A 1 118 ? 25.319 14.939 -35.070 1.00 43.72 118 GLU A O 1
#

Organism: NCBI:txid53985

Secondary structure (DSSP, 8-state):
---PPPB-TTSSB---SPPP-----PPP--S-GGGGGGGTTSSHHHHHHHHHHHT---HHHHHHHHHHHHHTSGGGG---HHHHHHHH----TT-S-HHHHHHHHHHHHHHHHHHTT-

Sequence (118 aa):
MSGGYRLDSDGDVEMSFPQPVYEFITAPKLKSWTKLCVLRGLPRKRYEVKIAERCAVTDAELVNEVMNRCSNFKNAHVPDLDRLFREKLKMILRIDDCDARILHYFAEILMKTAETTE

Foldseek 3Di:
DDPDFDADPVRHGPPPDDDDDDDPDDDDDDPDPPPCVVVPPPDPVVCVVVVCVVPVQDPVNVVVVVCVVVVPPPVVPPDPVVVVCVVPVPFDPVDPDPVVRVVVSVVVVVVVVVVPPD